Protein AF-A0A6H5GCI9-F1 (afdb_monomer_lite)

Radius of gyration: 21.72 Å; chains: 1; bounding box: 44×47×44 Å

Structure (mmCIF, N/CA/C/O backbone):
data_AF-A0A6H5GCI9-F1
#
_entry.id   AF-A0A6H5GCI9-F1
#
loop_
_atom_site.group_PDB
_atom_site.id
_atom_site.type_symbol
_atom_site.label_atom_id
_atom_site.label_alt_id
_atom_site.label_comp_id
_atom_site.label_asym_id
_atom_site.label_entity_id
_atom_site.label_seq_id
_atom_site.pdbx_PDB_ins_code
_atom_site.Cartn_x
_atom_site.Cartn_y
_atom_site.Cartn_z
_atom_site.occupancy
_atom_site.B_iso_or_equiv
_atom_site.auth_seq_id
_atom_site.auth_comp_id
_atom_site.auth_asym_id
_atom_site.auth_atom_id
_atom_site.pdbx_PDB_model_num
ATOM 1 N N . MET A 1 1 ? -7.129 -35.088 -24.189 1.00 34.78 1 MET A N 1
ATOM 2 C CA . MET A 1 1 ? -6.043 -35.439 -23.255 1.00 34.78 1 MET A CA 1
ATOM 3 C C . MET A 1 1 ? -4.781 -34.774 -23.770 1.00 34.78 1 MET A C 1
ATOM 5 O O . MET A 1 1 ? -4.245 -35.236 -24.766 1.00 34.78 1 MET A O 1
ATOM 9 N N . LEU A 1 2 ? -4.404 -33.628 -23.198 1.00 44.81 2 LEU A N 1
ATOM 10 C CA . LEU A 1 2 ? -3.132 -32.984 -23.523 1.00 44.81 2 LEU A CA 1
ATOM 11 C C . LEU A 1 2 ? -2.028 -33.779 -22.826 1.00 44.81 2 LEU A C 1
ATOM 13 O O . LEU A 1 2 ? -2.099 -33.999 -21.623 1.00 44.81 2 LEU A O 1
ATOM 17 N N . SER A 1 3 ? -1.071 -34.282 -23.600 1.00 43.81 3 SER A N 1
ATOM 18 C CA . SER A 1 3 ? 0.104 -34.963 -23.073 1.00 43.81 3 SER A CA 1
ATOM 19 C C . SER A 1 3 ? 1.038 -33.924 -22.460 1.00 43.81 3 SER A C 1
ATOM 21 O O . SER A 1 3 ? 1.637 -33.134 -23.195 1.00 43.81 3 SER A O 1
ATOM 23 N N . ASP A 1 4 ? 1.175 -33.940 -21.139 1.00 54.62 4 ASP A N 1
ATOM 24 C CA . ASP A 1 4 ? 2.240 -33.231 -20.437 1.00 54.62 4 ASP A CA 1
ATOM 25 C C . ASP A 1 4 ? 3.587 -33.783 -20.923 1.00 54.62 4 ASP A C 1
ATOM 27 O O . ASP A 1 4 ? 3.996 -34.889 -20.570 1.00 54.62 4 ASP A O 1
ATOM 31 N N . SER A 1 5 ? 4.239 -33.043 -21.825 1.00 51.72 5 SER A N 1
ATOM 32 C CA . SER A 1 5 ? 5.536 -33.405 -22.393 1.00 51.72 5 SER A CA 1
ATOM 33 C C . SER A 1 5 ? 6.649 -32.887 -21.475 1.00 51.72 5 SER A C 1
ATOM 35 O O . SER A 1 5 ? 6.918 -31.680 -21.468 1.00 51.72 5 SER A O 1
ATOM 37 N N . PRO A 1 6 ? 7.349 -33.760 -20.725 1.00 58.25 6 PRO A N 1
ATOM 38 C CA . PRO A 1 6 ? 8.446 -33.352 -19.841 1.00 58.25 6 PRO A CA 1
ATOM 39 C C . PRO A 1 6 ? 9.627 -32.732 -20.607 1.00 58.25 6 PRO A C 1
ATOM 41 O O . PRO A 1 6 ? 10.455 -32.031 -20.026 1.00 58.25 6 PRO A O 1
ATOM 44 N N . MET A 1 7 ? 9.690 -32.940 -21.925 1.00 55.88 7 MET A N 1
ATOM 45 C CA . MET A 1 7 ? 10.750 -32.400 -22.774 1.00 55.88 7 MET A CA 1
ATOM 46 C C . MET A 1 7 ? 10.637 -30.895 -23.024 1.00 55.88 7 MET A C 1
ATOM 48 O O . MET A 1 7 ? 11.659 -30.244 -23.233 1.00 55.88 7 MET A O 1
ATOM 52 N N . SER A 1 8 ? 9.434 -30.317 -22.944 1.00 55.44 8 SER A N 1
ATOM 53 C CA . SER A 1 8 ? 9.269 -28.875 -23.168 1.00 55.44 8 SER A CA 1
ATOM 54 C C . SER A 1 8 ? 9.814 -28.048 -21.998 1.00 55.44 8 SER A C 1
ATOM 56 O O . SER A 1 8 ? 10.405 -26.992 -22.208 1.00 55.44 8 SER A O 1
ATOM 58 N N . TYR A 1 9 ? 9.685 -28.556 -20.769 1.00 55.09 9 TYR A N 1
ATOM 59 C CA . TYR A 1 9 ? 10.242 -27.915 -19.574 1.00 55.09 9 TYR A CA 1
ATOM 60 C C . TYR A 1 9 ? 11.769 -28.045 -19.519 1.00 55.09 9 TYR A C 1
ATOM 62 O O . TYR A 1 9 ? 12.461 -27.085 -19.186 1.00 55.09 9 TYR A O 1
ATOM 70 N N . SER A 1 10 ? 12.306 -29.209 -19.909 1.00 56.16 10 SER A N 1
ATOM 71 C CA . SER A 1 10 ? 13.752 -29.470 -19.924 1.00 56.16 10 SER A CA 1
ATOM 72 C C . SER A 1 10 ? 14.518 -28.501 -20.827 1.00 56.16 10 SER A C 1
ATOM 74 O O . SER A 1 10 ? 15.626 -28.094 -20.482 1.00 56.16 10 SER A O 1
ATOM 76 N N . MET A 1 11 ? 13.952 -28.125 -21.978 1.00 57.81 11 MET A N 1
ATOM 77 C CA . MET A 1 11 ? 14.622 -27.239 -22.934 1.00 57.81 11 MET A CA 1
ATOM 78 C C . MET A 1 11 ? 14.691 -25.793 -22.423 1.00 57.81 11 MET A C 1
ATOM 80 O O . MET A 1 11 ? 15.741 -25.166 -22.534 1.00 57.81 11 MET A O 1
ATOM 84 N N . LEU A 1 12 ? 13.626 -25.311 -21.769 1.00 57.72 12 LEU A N 1
ATOM 85 C CA . LEU A 1 12 ? 13.608 -24.003 -21.104 1.00 57.72 12 LEU A CA 1
ATOM 86 C C . LEU A 1 12 ? 14.612 -23.950 -19.945 1.00 57.72 12 LEU A C 1
ATOM 88 O O . LEU A 1 12 ? 15.409 -23.022 -19.860 1.00 57.72 12 LEU A O 1
ATOM 92 N N . VAL A 1 13 ? 14.653 -24.979 -19.094 1.00 60.66 13 VAL A N 1
ATOM 93 C CA . VAL A 1 13 ? 15.613 -25.051 -17.976 1.00 60.66 13 VAL A CA 1
ATOM 94 C C . VAL A 1 13 ? 17.061 -25.112 -18.474 1.00 60.66 13 VAL A C 1
ATOM 96 O O . VAL A 1 13 ? 17.939 -24.516 -17.861 1.00 60.66 13 VAL A O 1
ATOM 99 N N . SER A 1 14 ? 17.309 -25.768 -19.611 1.00 61.00 14 SER A N 1
ATOM 100 C CA . SER A 1 14 ? 18.648 -25.877 -20.211 1.00 61.00 14 SER A CA 1
ATOM 101 C C . SER A 1 14 ? 19.133 -24.570 -20.850 1.00 61.00 14 SER A C 1
ATOM 103 O O . SER A 1 14 ? 20.339 -24.361 -20.959 1.00 61.00 14 SER A O 1
ATOM 105 N N . SER A 1 15 ? 18.218 -23.684 -21.267 1.00 60.84 15 SER A N 1
ATOM 106 C CA . SER A 1 15 ? 18.561 -22.343 -21.766 1.00 60.84 15 SER A CA 1
ATOM 107 C C . SER A 1 15 ? 18.911 -21.340 -20.660 1.00 60.84 15 SER A C 1
ATOM 109 O O . SER A 1 15 ? 19.551 -20.327 -20.941 1.00 60.84 15 SER A O 1
ATOM 111 N N . PHE A 1 16 ? 18.552 -21.622 -19.403 1.00 60.41 16 PHE A N 1
ATOM 112 C CA . PHE A 1 16 ? 18.948 -20.807 -18.257 1.00 60.41 16 PHE A CA 1
ATOM 113 C C . PHE A 1 16 ? 20.200 -21.399 -17.602 1.00 60.41 16 PHE A C 1
ATOM 115 O O . PHE A 1 16 ? 20.139 -22.382 -16.872 1.00 60.41 16 PHE A O 1
ATOM 122 N N . SER A 1 17 ? 21.358 -20.770 -17.826 1.00 67.88 17 SER A N 1
ATOM 123 C CA . SER A 1 17 ? 22.654 -21.229 -17.292 1.00 67.88 17 SER A CA 1
ATOM 124 C C . SER A 1 17 ? 22.747 -21.253 -15.758 1.00 67.88 17 SER A C 1
ATOM 126 O O . SER A 1 17 ? 23.709 -21.792 -15.214 1.00 67.88 17 SER A O 1
ATOM 128 N N . SER A 1 18 ? 21.783 -20.668 -15.038 1.00 71.38 18 SER A N 1
ATOM 129 C CA . SER A 1 18 ? 21.676 -20.806 -13.586 1.00 71.38 18 SER A CA 1
ATOM 130 C C . SER A 1 18 ? 20.219 -20.805 -13.127 1.00 71.38 18 SER A C 1
ATOM 132 O O . SER A 1 18 ? 19.383 -20.078 -13.658 1.00 71.38 18 SER A O 1
ATOM 134 N N . ILE A 1 19 ? 19.920 -21.578 -12.079 1.00 75.62 19 ILE A N 1
ATOM 135 C CA . ILE A 1 19 ? 18.596 -21.583 -11.439 1.00 75.62 19 ILE A CA 1
ATOM 136 C C . ILE A 1 19 ? 18.211 -20.201 -10.897 1.00 75.62 19 ILE A C 1
ATOM 138 O O . ILE A 1 19 ? 17.036 -19.871 -10.834 1.00 75.62 19 ILE A O 1
ATOM 142 N N . SER A 1 20 ? 19.193 -19.363 -10.555 1.00 72.38 20 SER A N 1
ATOM 143 C CA . SER A 1 20 ? 18.969 -17.980 -10.129 1.00 72.38 20 SER A CA 1
ATOM 144 C C . SER A 1 20 ? 18.294 -17.146 -11.218 1.00 72.38 20 SER A C 1
ATOM 146 O O . SER A 1 20 ? 17.444 -16.324 -10.899 1.00 72.38 20 SER A O 1
ATOM 148 N N . LYS A 1 21 ? 18.597 -17.412 -12.497 1.00 68.50 21 LYS A N 1
ATOM 149 C CA . LYS A 1 21 ? 17.971 -16.727 -13.635 1.00 68.50 21 LYS A CA 1
ATOM 150 C C . LYS A 1 21 ? 16.488 -17.059 -13.800 1.00 68.50 21 LYS A C 1
ATOM 152 O O . LYS A 1 21 ? 15.757 -16.232 -14.322 1.00 68.50 21 LYS A O 1
ATOM 157 N N . LEU A 1 22 ? 16.025 -18.208 -13.300 1.00 69.44 22 LEU A N 1
ATOM 158 C CA . LEU A 1 22 ? 14.595 -18.548 -13.283 1.00 69.44 22 LEU A CA 1
ATOM 159 C C . LEU A 1 22 ? 13.789 -17.697 -12.294 1.00 69.44 22 LEU A C 1
ATOM 161 O O . LEU A 1 22 ? 12.573 -17.629 -12.413 1.00 69.44 22 LEU A O 1
ATOM 165 N N . TRP A 1 23 ? 14.445 -17.066 -11.319 1.00 73.75 23 TRP A N 1
ATOM 166 C CA . TRP A 1 23 ? 13.793 -16.193 -10.339 1.00 73.75 23 TRP A CA 1
ATOM 167 C C . TRP A 1 23 ? 13.848 -14.715 -10.735 1.00 73.75 23 TRP A C 1
ATOM 169 O O . TRP A 1 23 ? 13.246 -13.876 -10.068 1.00 73.75 23 TRP A O 1
ATOM 179 N N . GLU A 1 24 ? 14.561 -14.384 -11.813 1.00 72.75 24 GLU A N 1
ATOM 180 C CA . GLU A 1 24 ? 14.583 -13.038 -12.372 1.00 72.75 24 GLU A CA 1
ATOM 181 C C . GLU A 1 24 ? 13.334 -12.854 -13.244 1.00 72.75 24 GLU A C 1
ATOM 183 O O . GLU A 1 24 ? 13.238 -13.402 -14.339 1.00 72.75 24 GLU A O 1
ATOM 188 N N . LEU A 1 25 ? 12.359 -12.089 -12.746 1.00 67.94 25 LEU A N 1
ATOM 189 C CA . LEU A 1 25 ? 11.089 -11.835 -13.440 1.00 67.94 25 LEU A CA 1
ATOM 190 C C . LEU A 1 25 ? 11.302 -11.224 -14.838 1.00 67.94 25 LEU A C 1
ATOM 192 O O . LEU A 1 25 ? 10.623 -11.626 -15.784 1.00 67.94 25 LEU A O 1
ATOM 196 N N . ASP A 1 26 ? 12.321 -10.371 -14.989 1.00 62.81 26 ASP A N 1
ATOM 197 C CA . ASP A 1 26 ? 12.737 -9.787 -16.272 1.00 62.81 26 ASP A CA 1
ATOM 198 C C . ASP A 1 26 ? 13.173 -10.856 -17.291 1.00 62.81 26 ASP A C 1
ATOM 200 O O . ASP A 1 26 ? 12.874 -10.762 -18.479 1.00 62.81 26 ASP A O 1
ATOM 204 N N . VAL A 1 27 ? 13.845 -11.917 -16.831 1.00 67.19 27 VAL A N 1
ATOM 205 C CA . VAL A 1 27 ? 14.310 -13.031 -17.676 1.00 67.19 27 VAL A CA 1
ATOM 206 C C . VAL A 1 27 ? 13.143 -13.910 -18.135 1.00 67.19 27 VAL A C 1
ATOM 208 O O . VAL A 1 27 ? 13.202 -14.521 -19.203 1.00 67.19 27 VAL A O 1
ATOM 211 N N . LEU A 1 28 ? 12.058 -13.941 -17.360 1.00 68.81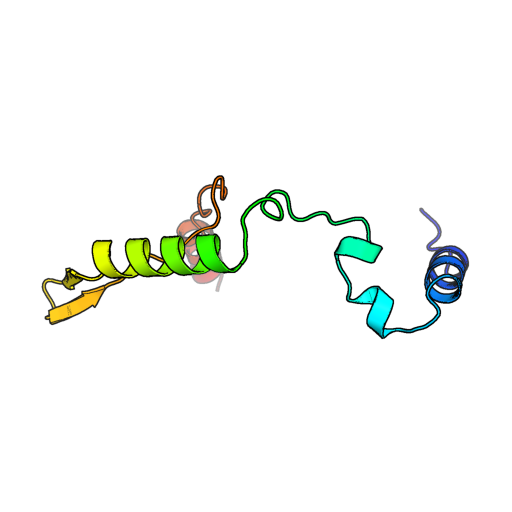 28 LEU A N 1
ATOM 212 C CA . LEU A 1 28 ? 10.816 -14.627 -17.712 1.00 68.81 28 LEU A CA 1
ATOM 213 C C . LEU A 1 28 ? 9.902 -13.788 -18.624 1.00 68.81 28 LEU A C 1
ATOM 215 O O . LEU A 1 28 ? 8.810 -14.244 -18.962 1.00 68.81 28 LEU A O 1
ATOM 219 N N . GLY A 1 29 ? 10.320 -12.577 -19.015 1.00 64.50 29 GLY A N 1
ATOM 220 C CA . GLY A 1 29 ? 9.497 -11.645 -19.791 1.00 64.50 29 GLY A CA 1
ATOM 221 C C . GLY A 1 29 ? 8.329 -11.054 -18.995 1.00 64.50 29 GLY A C 1
ATOM 222 O O . GLY A 1 29 ? 7.377 -10.547 -19.585 1.00 64.50 29 GLY A O 1
ATOM 223 N N . ILE A 1 30 ? 8.373 -11.137 -17.661 1.00 70.44 30 ILE A N 1
ATOM 224 C CA . ILE A 1 30 ? 7.410 -10.494 -16.767 1.00 70.44 30 ILE A CA 1
ATOM 225 C C . ILE A 1 30 ? 7.961 -9.103 -16.466 1.00 70.44 30 ILE A C 1
ATOM 227 O O . ILE A 1 30 ? 8.611 -8.875 -15.448 1.00 70.44 30 ILE A O 1
ATOM 231 N N . GLU A 1 31 ? 7.726 -8.179 -17.393 1.00 65.56 31 GLU A N 1
ATOM 232 C CA . GLU A 1 31 ? 8.093 -6.779 -17.209 1.00 65.56 31 GLU A CA 1
ATOM 233 C C . GLU A 1 31 ? 7.183 -6.142 -16.155 1.00 65.56 31 GLU A C 1
ATOM 235 O O . GLU A 1 31 ? 5.954 -6.238 -16.222 1.00 65.56 31 GLU A O 1
ATOM 240 N N . ASN A 1 32 ? 7.780 -5.480 -15.163 1.00 63.19 32 ASN A N 1
ATOM 241 C CA . ASN A 1 32 ? 7.010 -4.686 -14.218 1.00 63.19 32 ASN A CA 1
ATOM 242 C C . ASN A 1 32 ? 6.542 -3.405 -14.934 1.00 63.19 32 ASN A C 1
ATOM 244 O O . ASN A 1 32 ? 7.385 -2.579 -15.291 1.00 63.19 32 ASN A O 1
ATOM 248 N N . PRO A 1 33 ? 5.226 -3.183 -15.120 1.00 62.91 33 PRO A N 1
ATOM 249 C CA . PRO A 1 33 ? 4.720 -1.997 -15.815 1.00 62.91 33 PRO A CA 1
ATOM 250 C C . PRO A 1 33 ? 5.104 -0.682 -15.118 1.00 62.91 33 PRO A C 1
ATOM 252 O O . PRO A 1 33 ? 5.046 0.375 -15.737 1.00 62.91 33 PRO A O 1
ATOM 255 N N . ASN A 1 34 ? 5.525 -0.747 -13.850 1.00 57.88 34 ASN A N 1
ATOM 256 C CA . ASN A 1 34 ? 5.952 0.397 -13.049 1.00 57.88 34 ASN A CA 1
ATOM 257 C C . ASN A 1 34 ? 7.483 0.545 -12.949 1.00 57.88 34 ASN A C 1
ATOM 259 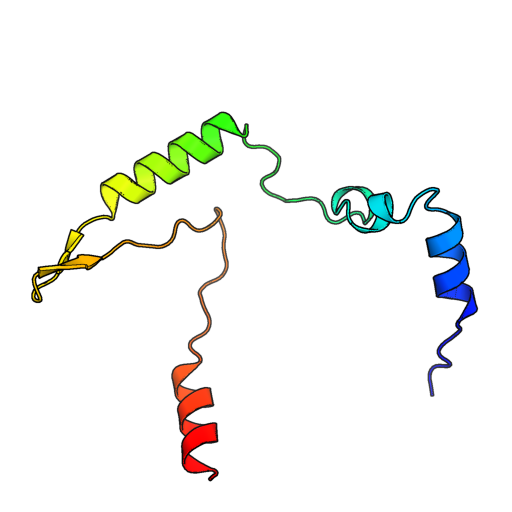O O . ASN A 1 34 ? 7.956 1.404 -12.210 1.00 57.88 34 ASN A O 1
ATOM 263 N N . ALA A 1 35 ? 8.268 -0.240 -13.702 1.00 62.84 35 ALA A N 1
ATOM 264 C CA . ALA A 1 35 ? 9.736 -0.153 -13.719 1.00 62.84 35 ALA A CA 1
ATOM 265 C C . ALA A 1 35 ? 10.283 1.194 -14.238 1.00 62.84 35 ALA A C 1
ATOM 267 O O . ALA A 1 35 ? 11.488 1.430 -14.201 1.00 62.84 35 ALA A O 1
ATOM 268 N N . THR A 1 36 ? 9.414 2.076 -14.741 1.00 61.69 36 THR A N 1
ATOM 269 C CA . THR A 1 36 ? 9.778 3.408 -15.235 1.00 61.69 36 THR A CA 1
ATOM 270 C C . THR A 1 36 ? 10.057 4.418 -14.123 1.00 61.69 36 THR A C 1
ATOM 272 O O . THR A 1 36 ? 10.694 5.431 -14.399 1.00 61.69 36 THR A O 1
ATOM 275 N N . LEU A 1 37 ? 9.569 4.185 -12.898 1.00 64.19 37 LEU A N 1
ATOM 276 C CA . LEU A 1 37 ? 9.856 5.055 -11.756 1.00 64.19 37 LEU A CA 1
ATOM 277 C C . LEU A 1 37 ? 11.224 4.708 -11.172 1.00 64.19 37 LEU A C 1
ATOM 279 O O . LEU A 1 37 ? 11.549 3.534 -10.979 1.00 64.19 37 LEU A O 1
ATOM 283 N N . SER A 1 38 ? 12.023 5.728 -10.864 1.00 75.56 38 SER A N 1
ATOM 284 C CA . SER A 1 38 ? 13.263 5.502 -10.130 1.00 75.56 38 SER A CA 1
ATOM 285 C C . SER A 1 38 ? 12.944 4.912 -8.754 1.00 75.56 38 SER A C 1
ATOM 287 O O . SER A 1 3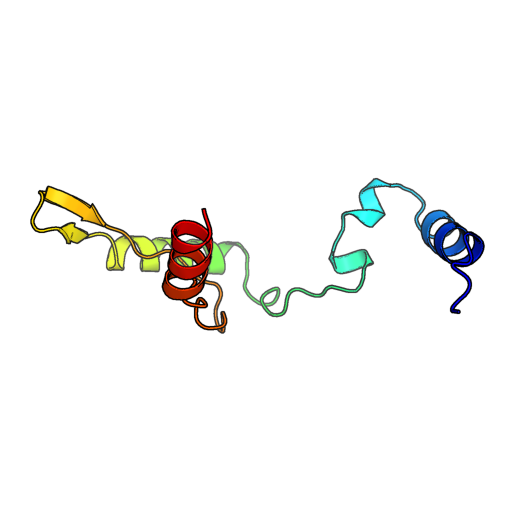8 ? 11.974 5.305 -8.100 1.00 75.56 38 SER A O 1
ATOM 289 N N . ARG A 1 39 ? 13.790 3.997 -8.266 1.00 76.31 39 ARG A N 1
ATOM 290 C CA . ARG A 1 39 ? 13.648 3.383 -6.934 1.00 76.31 39 ARG A CA 1
ATOM 291 C C . ARG A 1 39 ? 13.560 4.438 -5.827 1.00 76.31 39 ARG A C 1
ATOM 293 O O . ARG A 1 39 ? 12.968 4.201 -4.775 1.00 76.31 39 ARG A O 1
ATOM 300 N N . GLU A 1 40 ? 14.195 5.583 -6.035 1.00 78.75 40 GLU A N 1
ATOM 301 C CA . GLU A 1 40 ? 14.184 6.722 -5.123 1.00 78.75 40 GLU A CA 1
ATOM 302 C C . GLU A 1 40 ? 12.830 7.446 -5.125 1.00 78.75 40 GLU A C 1
ATOM 304 O O . GLU A 1 40 ? 12.300 7.732 -4.052 1.00 78.75 40 GLU A O 1
ATOM 309 N N . GLU A 1 41 ? 12.236 7.664 -6.298 1.00 81.56 41 GLU A N 1
ATOM 310 C CA . GLU A 1 41 ? 10.921 8.305 -6.448 1.00 81.56 41 GLU A CA 1
ATOM 311 C C . GLU A 1 41 ? 9.805 7.423 -5.875 1.00 81.56 41 GLU A C 1
ATOM 313 O O . GLU A 1 41 ? 8.902 7.912 -5.197 1.00 81.56 41 GLU A O 1
ATOM 318 N N . GLU A 1 42 ? 9.896 6.104 -6.077 1.00 78.62 42 GLU A N 1
ATOM 319 C CA . GLU A 1 42 ? 8.952 5.139 -5.508 1.00 78.62 42 GLU A CA 1
ATOM 320 C C . GLU A 1 42 ? 8.982 5.171 -3.973 1.00 78.62 42 GLU A C 1
ATOM 322 O O . GLU A 1 42 ? 7.939 5.219 -3.318 1.00 78.62 42 GLU A O 1
ATOM 327 N N . LYS A 1 43 ? 10.180 5.214 -3.377 1.00 81.81 43 LYS A N 1
ATOM 328 C CA . LYS A 1 43 ? 10.332 5.323 -1.919 1.00 81.81 43 LYS A CA 1
ATOM 329 C C . LYS A 1 43 ? 9.744 6.620 -1.383 1.00 81.81 43 LYS A C 1
ATOM 331 O O . LYS A 1 43 ? 9.089 6.588 -0.342 1.00 81.81 43 LYS A O 1
ATOM 336 N N . GLU A 1 44 ? 9.985 7.741 -2.056 1.00 86.44 44 GLU A N 1
ATOM 337 C CA . GLU A 1 44 ? 9.450 9.033 -1.634 1.00 86.44 44 GLU A CA 1
ATOM 338 C C . GLU A 1 44 ? 7.918 9.040 -1.705 1.00 86.44 44 GLU A C 1
ATOM 340 O O . GLU A 1 44 ? 7.265 9.402 -0.727 1.00 86.44 44 GLU A O 1
ATOM 345 N N . ALA A 1 45 ? 7.331 8.537 -2.793 1.00 84.00 45 ALA A N 1
ATOM 346 C CA . ALA A 1 45 ? 5.881 8.421 -2.935 1.00 84.00 45 ALA A CA 1
ATOM 347 C C . ALA A 1 45 ? 5.253 7.547 -1.833 1.00 84.00 45 ALA A C 1
ATOM 349 O O . ALA A 1 45 ? 4.245 7.929 -1.234 1.00 84.00 45 ALA A O 1
ATOM 350 N N . VAL A 1 46 ? 5.874 6.407 -1.511 1.00 85.12 46 VAL A N 1
ATOM 351 C CA . VAL A 1 46 ? 5.426 5.519 -0.425 1.00 85.12 46 VAL A CA 1
ATOM 352 C C . VAL A 1 46 ? 5.511 6.215 0.936 1.00 85.12 46 VAL A C 1
ATOM 354 O O . VAL A 1 46 ? 4.581 6.110 1.737 1.00 85.12 46 VAL A O 1
ATOM 357 N N . GLN A 1 47 ? 6.595 6.950 1.205 1.00 87.56 47 GLN A N 1
ATOM 358 C CA . GLN A 1 47 ? 6.750 7.704 2.453 1.00 87.56 47 GLN A CA 1
ATOM 359 C C . GLN A 1 47 ? 5.696 8.805 2.590 1.00 87.56 47 GLN A C 1
ATOM 361 O O . GLN A 1 47 ? 5.083 8.932 3.650 1.00 87.56 47 GLN A O 1
ATOM 366 N N . GLN A 1 48 ? 5.451 9.571 1.526 1.00 88.81 48 GLN A N 1
ATOM 367 C CA . GLN A 1 48 ? 4.429 10.619 1.522 1.00 88.81 48 GLN A CA 1
ATOM 368 C C . GLN A 1 48 ? 3.032 10.035 1.755 1.00 88.81 48 GLN A C 1
ATOM 370 O O . GL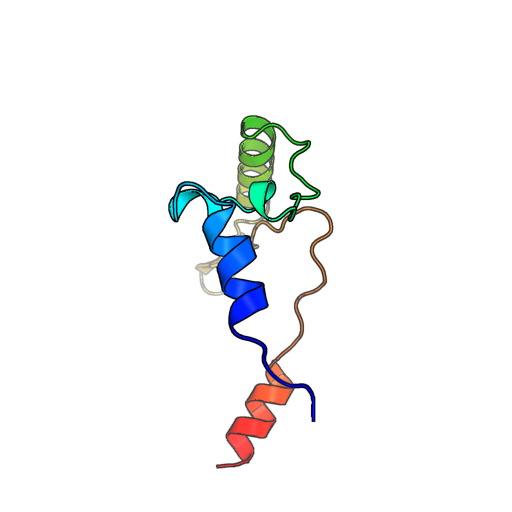N A 1 48 ? 2.293 10.528 2.607 1.00 88.81 48 GLN A O 1
ATOM 375 N N . HIS A 1 49 ? 2.690 8.938 1.071 1.00 88.31 49 HIS A N 1
ATOM 376 C CA . HIS A 1 49 ? 1.408 8.258 1.255 1.00 88.31 49 HIS A CA 1
ATOM 377 C C . HIS A 1 49 ? 1.219 7.748 2.690 1.00 88.31 49 HIS A C 1
ATOM 379 O O . HIS A 1 49 ? 0.149 7.915 3.280 1.00 88.31 49 HIS A O 1
ATOM 385 N N . PHE A 1 50 ? 2.266 7.170 3.282 1.00 88.12 50 PHE A N 1
ATOM 386 C CA . PHE A 1 50 ? 2.235 6.717 4.669 1.00 88.12 50 PHE A CA 1
ATOM 387 C C . PHE A 1 50 ? 1.938 7.872 5.633 1.00 88.12 50 PHE A C 1
ATOM 389 O O . PHE A 1 50 ? 1.020 7.773 6.444 1.00 88.12 50 PHE A O 1
ATOM 396 N N . LEU A 1 51 ? 2.663 8.988 5.514 1.00 89.31 51 LEU A N 1
ATOM 397 C CA . LEU A 1 51 ? 2.473 10.153 6.384 1.00 89.31 51 LEU A CA 1
ATOM 398 C C . LEU A 1 51 ? 1.082 10.776 6.245 1.00 89.31 51 LEU A C 1
ATOM 400 O O . LEU A 1 51 ? 0.520 11.236 7.235 1.00 89.31 51 LEU A O 1
ATOM 404 N N . GLN A 1 52 ? 0.520 10.778 5.037 1.00 88.62 52 GLN A N 1
ATOM 405 C CA . GLN A 1 52 ? -0.826 11.293 4.791 1.00 88.62 52 GLN A CA 1
ATOM 406 C C . GLN A 1 52 ? -1.921 10.414 5.385 1.00 88.62 52 GLN A C 1
ATOM 408 O O . GLN A 1 52 ? -2.995 10.922 5.707 1.00 88.62 52 GLN A O 1
ATOM 413 N N . THR A 1 53 ? -1.666 9.111 5.508 1.00 89.50 53 THR A N 1
ATOM 414 C CA . THR A 1 53 ? -2.725 8.153 5.824 1.00 89.50 53 THR A CA 1
ATOM 415 C C . THR A 1 53 ? -2.641 7.548 7.214 1.00 89.50 53 THR A C 1
ATOM 417 O O . THR A 1 53 ? -3.566 6.860 7.640 1.00 89.50 53 THR A O 1
ATOM 420 N N . VAL A 1 54 ? -1.562 7.822 7.944 1.00 91.25 54 VAL A N 1
ATOM 421 C CA . VAL A 1 54 ? -1.501 7.561 9.380 1.00 91.25 54 VAL A CA 1
ATOM 422 C C . VAL A 1 54 ? -2.548 8.414 10.088 1.00 91.25 54 VAL A C 1
ATOM 424 O O . VAL A 1 54 ? -2.450 9.639 10.140 1.00 91.25 54 VAL A O 1
ATOM 427 N N . CYS A 1 55 ? -3.530 7.755 10.688 1.00 91.56 55 CYS A N 1
ATOM 428 C CA . CYS A 1 55 ? -4.493 8.378 11.580 1.00 91.56 55 CYS A CA 1
ATOM 429 C C . CYS A 1 55 ? -4.664 7.551 12.857 1.00 91.56 55 CYS A C 1
ATOM 431 O O . CYS A 1 55 ? -4.287 6.382 12.933 1.00 91.56 55 CYS A O 1
ATOM 433 N N . ILE A 1 56 ? -5.195 8.188 13.899 1.00 91.94 56 ILE A N 1
ATOM 434 C CA . ILE A 1 56 ? -5.585 7.507 15.133 1.00 91.94 56 ILE A CA 1
ATOM 435 C C . ILE A 1 56 ? -7.102 7.354 15.095 1.00 91.94 56 ILE A C 1
ATOM 437 O O . ILE A 1 56 ? -7.821 8.343 14.939 1.00 91.94 56 ILE A O 1
ATOM 441 N N . ASN A 1 57 ? -7.580 6.121 15.215 1.00 90.88 57 ASN A N 1
ATOM 442 C CA . ASN A 1 57 ? -9.005 5.820 15.185 1.00 90.88 57 ASN A CA 1
ATOM 443 C C . ASN A 1 57 ? -9.696 6.134 16.527 1.00 90.88 57 ASN A C 1
ATOM 445 O O . ASN A 1 57 ? -9.061 6.518 17.512 1.00 90.88 57 ASN A O 1
ATOM 449 N N . SER A 1 58 ? -11.014 5.937 16.592 1.00 92.62 58 SER A N 1
ATOM 450 C CA . SER A 1 58 ? -11.814 6.173 17.807 1.00 92.62 58 SER A CA 1
ATOM 451 C C . SER A 1 58 ? -11.425 5.290 19.000 1.00 92.62 58 SER A C 1
ATOM 453 O O . SER A 1 58 ? -11.728 5.635 20.137 1.00 92.62 58 SER A O 1
ATOM 455 N N . GLU A 1 59 ? -10.751 4.165 18.754 1.00 94.81 59 GLU A N 1
ATOM 456 C CA . GLU A 1 59 ? -10.222 3.253 19.776 1.00 94.81 59 GLU A CA 1
ATOM 457 C C . GLU A 1 59 ? -8.780 3.600 20.187 1.00 94.81 59 GLU A C 1
ATOM 459 O O . GLU A 1 59 ? -8.129 2.826 20.889 1.00 94.81 59 GLU A O 1
ATOM 464 N N . ASN A 1 60 ? -8.262 4.752 19.749 1.00 91.56 60 ASN A N 1
ATOM 465 C CA . ASN A 1 60 ? -6.894 5.195 20.000 1.00 91.56 60 ASN A CA 1
ATOM 466 C C . ASN A 1 60 ? -5.824 4.240 19.421 1.00 91.56 60 ASN A C 1
ATOM 468 O O . ASN A 1 60 ? -4.746 4.061 19.997 1.00 91.56 60 ASN A O 1
ATOM 472 N N . ARG A 1 61 ? -6.117 3.611 18.275 1.00 94.31 61 ARG A N 1
ATOM 473 C CA . ARG A 1 61 ? -5.201 2.737 17.526 1.00 94.31 61 ARG A CA 1
ATOM 474 C C . ARG A 1 61 ? -4.730 3.430 16.255 1.00 94.31 61 ARG A C 1
ATOM 476 O O . ARG A 1 61 ? -5.491 4.159 15.627 1.00 94.31 61 ARG A O 1
ATOM 483 N N . TYR A 1 62 ? -3.484 3.167 15.870 1.00 90.75 62 TYR A N 1
ATOM 484 C CA . TYR A 1 62 ? -2.953 3.635 14.595 1.00 90.75 62 TYR A CA 1
ATOM 485 C C . TYR A 1 62 ? -3.580 2.849 13.445 1.00 90.75 62 TYR A C 1
ATOM 487 O O . TYR A 1 62 ? -3.458 1.624 13.383 1.00 90.75 62 TYR A O 1
ATOM 495 N N . GLU A 1 63 ? -4.215 3.572 12.536 1.00 89.75 63 GLU A N 1
ATOM 496 C CA . GLU A 1 63 ? -4.673 3.078 11.248 1.00 89.75 63 GLU A CA 1
ATOM 497 C C . GLU A 1 63 ? -3.814 3.703 10.153 1.00 89.75 63 GLU A C 1
ATOM 499 O O . GLU A 1 63 ? -3.465 4.881 10.204 1.00 89.75 63 GLU A O 1
ATOM 504 N N . ILE A 1 64 ? -3.434 2.877 9.182 1.00 90.00 64 ILE A N 1
ATOM 505 C CA . ILE A 1 64 ? -2.678 3.284 8.001 1.00 90.00 64 ILE A CA 1
ATOM 506 C C . ILE A 1 64 ? -3.333 2.646 6.783 1.00 90.00 64 ILE A C 1
ATOM 508 O O . ILE A 1 64 ? -3.802 1.507 6.861 1.00 90.00 64 ILE A O 1
ATOM 512 N N . GLN A 1 65 ? -3.343 3.343 5.649 1.00 85.62 65 GLN A N 1
ATOM 513 C CA . GLN A 1 65 ? -3.642 2.687 4.379 1.00 85.62 65 GLN A CA 1
ATOM 514 C C . GLN A 1 65 ? -2.382 2.037 3.827 1.00 85.62 65 GLN A C 1
ATOM 516 O O . GLN A 1 65 ? -1.262 2.522 4.001 1.00 85.62 65 GLN A O 1
ATOM 521 N N . LEU A 1 66 ? -2.590 0.896 3.178 1.00 83.50 66 LEU A N 1
ATOM 522 C CA . LEU A 1 66 ? -1.526 0.187 2.495 1.00 83.50 66 LEU A CA 1
ATOM 523 C C . LEU A 1 66 ? -1.127 0.970 1.235 1.00 83.50 66 LEU A C 1
ATOM 525 O O . LEU A 1 66 ? -2.011 1.307 0.444 1.00 83.50 66 LEU A O 1
ATOM 529 N N . PRO A 1 67 ? 0.176 1.227 1.020 1.00 78.19 67 PRO A N 1
ATOM 530 C CA . PRO A 1 67 ? 0.652 1.837 -0.210 1.00 78.19 67 PRO A CA 1
ATOM 531 C C . PRO A 1 67 ? 0.499 0.831 -1.354 1.00 78.19 67 PRO A C 1
ATOM 533 O O . PRO A 1 67 ? 1.217 -0.167 -1.424 1.00 78.19 67 PRO A O 1
ATOM 536 N N . TRP A 1 68 ? -0.461 1.079 -2.240 1.00 76.38 68 TRP A N 1
ATOM 537 C CA . TRP A 1 68 ? -0.651 0.287 -3.453 1.00 76.38 68 TRP A CA 1
ATOM 538 C C . TRP A 1 68 ? 0.192 0.839 -4.595 1.00 76.38 68 TRP A C 1
ATOM 540 O O . TRP A 1 68 ? 0.428 2.044 -4.692 1.00 76.38 68 TRP A O 1
ATOM 550 N N . LEU A 1 69 ? 0.591 -0.050 -5.502 1.00 72.31 69 LEU A N 1
ATOM 551 C CA . LEU A 1 69 ? 1.151 0.362 -6.782 1.00 72.31 69 LEU A CA 1
ATOM 552 C C . LEU A 1 69 ? 0.122 1.197 -7.567 1.00 72.31 69 LEU A C 1
ATOM 554 O O . LEU A 1 69 ? -1.085 0.927 -7.482 1.00 72.31 69 LEU A O 1
ATOM 558 N N . PRO A 1 70 ? 0.569 2.181 -8.367 1.00 71.75 70 PRO A N 1
ATOM 559 C CA . PRO A 1 70 ? -0.326 2.907 -9.257 1.00 71.75 70 PRO A CA 1
ATOM 560 C C . PRO A 1 70 ? -1.040 1.922 -10.194 1.00 71.75 70 PRO A C 1
ATOM 562 O O . PRO A 1 70 ? -0.439 0.970 -10.692 1.00 71.75 70 PRO A O 1
ATOM 565 N N . ASN A 1 71 ? -2.340 2.149 -10.410 1.00 71.94 71 ASN A N 1
ATOM 566 C CA . ASN A 1 71 ? -3.239 1.289 -11.194 1.00 71.94 71 ASN A CA 1
ATOM 567 C C . ASN A 1 71 ? -3.490 -0.121 -10.620 1.00 71.94 71 ASN A C 1
ATOM 569 O O . ASN A 1 71 ? -3.910 -1.016 -11.355 1.00 71.94 71 ASN A O 1
ATOM 573 N N . HIS A 1 72 ? -3.274 -0.336 -9.318 1.00 73.56 72 HIS A N 1
ATOM 574 C CA . HIS A 1 72 ? -3.651 -1.594 -8.673 1.00 73.56 72 HIS A CA 1
ATOM 575 C C . HIS A 1 72 ? -5.175 -1.850 -8.790 1.00 73.56 72 HIS A C 1
ATOM 577 O O . HIS A 1 72 ? -5.969 -0.943 -8.512 1.00 73.56 72 HIS A O 1
ATOM 583 N N . PRO A 1 73 ? -5.615 -3.065 -9.183 1.00 78.62 73 PRO A N 1
ATOM 584 C CA . PRO A 1 73 ? -7.036 -3.403 -9.273 1.00 78.62 73 PRO A CA 1
ATOM 585 C C . PRO A 1 73 ? -7.723 -3.325 -7.898 1.00 78.62 73 PRO A C 1
ATOM 587 O O . PRO A 1 73 ? -7.081 -3.537 -6.873 1.00 78.62 73 PRO A O 1
ATOM 590 N N . PRO A 1 74 ? -9.034 -3.047 -7.815 1.00 81.62 74 PRO A N 1
ATOM 591 C CA . PRO A 1 74 ? -9.720 -3.014 -6.527 1.00 81.62 74 PRO A CA 1
ATOM 592 C C . PRO A 1 74 ? -9.600 -4.363 -5.808 1.00 81.62 74 PRO A C 1
ATOM 594 O O . PRO A 1 74 ? -9.702 -5.423 -6.431 1.00 81.62 74 PRO A O 1
ATOM 597 N N . LEU A 1 75 ? -9.394 -4.322 -4.487 1.00 82.00 75 LEU A N 1
ATOM 598 C CA . LEU A 1 75 ? -9.333 -5.536 -3.680 1.00 82.00 75 LEU A CA 1
ATOM 599 C C . LEU A 1 75 ? -10.680 -6.274 -3.747 1.00 82.00 75 LEU A C 1
ATOM 601 O O . LEU A 1 75 ? -11.714 -5.680 -3.428 1.00 82.00 75 LEU A O 1
ATOM 605 N N . PRO A 1 76 ? -10.696 -7.561 -4.128 1.00 82.12 76 PRO A N 1
ATOM 606 C CA . PRO A 1 76 ? -11.919 -8.348 -4.101 1.00 82.12 76 PRO A CA 1
ATOM 607 C C . PRO A 1 76 ? -12.397 -8.540 -2.657 1.00 82.12 76 PRO A C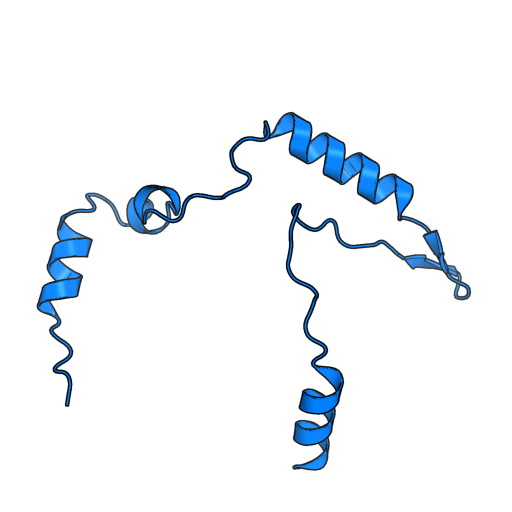 1
ATOM 609 O O . PRO A 1 76 ? -11.622 -8.886 -1.764 1.00 82.12 76 PRO A O 1
ATOM 612 N N . SER A 1 77 ? -13.696 -8.341 -2.429 1.00 85.88 77 SER A N 1
ATOM 613 C CA . SER A 1 77 ? -14.318 -8.658 -1.144 1.00 85.88 77 SER A CA 1
ATOM 614 C C . SER A 1 77 ? -14.492 -10.171 -1.018 1.00 85.88 77 SER A C 1
ATOM 616 O O . SER A 1 77 ? -15.274 -10.779 -1.748 1.00 85.88 77 SER A O 1
ATOM 618 N N . TYR A 1 78 ? -13.768 -10.787 -0.083 1.00 91.31 78 TYR A N 1
ATOM 619 C CA . TYR A 1 78 ? -13.883 -12.220 0.217 1.00 91.31 78 TYR A CA 1
ATOM 620 C C . TYR A 1 78 ? -14.821 -12.531 1.385 1.00 91.31 78 TYR A C 1
ATOM 622 O O . TYR A 1 78 ? -14.938 -13.695 1.765 1.00 91.31 78 TYR A O 1
ATOM 630 N N . LEU A 1 79 ? -15.489 -11.521 1.950 1.00 90.88 79 LEU A N 1
ATOM 631 C CA . LEU A 1 79 ? -16.330 -11.690 3.134 1.00 90.88 79 LEU A CA 1
ATOM 632 C C . LEU A 1 79 ? -17.452 -12.705 2.879 1.00 90.88 79 LEU A C 1
ATOM 634 O O . LEU A 1 79 ? -17.534 -13.702 3.589 1.00 90.88 79 LEU A O 1
ATOM 638 N N . GLU A 1 80 ? -18.215 -12.548 1.794 1.00 89.88 80 GLU A N 1
ATOM 639 C CA . GLU A 1 80 ? -19.288 -13.494 1.451 1.00 89.88 80 GLU A CA 1
ATOM 640 C C . GLU A 1 80 ? -18.776 -14.921 1.216 1.00 89.88 80 GLU A C 1
ATOM 642 O O . GLU A 1 80 ? -19.433 -15.900 1.565 1.00 89.88 80 GLU A O 1
ATOM 647 N N . LEU A 1 81 ? -17.602 -15.064 0.593 1.00 91.12 81 LEU A N 1
ATOM 648 C CA . LEU A 1 81 ? -17.011 -16.377 0.338 1.00 91.12 81 LEU A CA 1
ATOM 649 C C . LEU A 1 81 ? -16.597 -17.048 1.651 1.00 91.12 81 LEU A C 1
ATOM 651 O O . LEU A 1 81 ? -16.801 -18.252 1.818 1.00 91.12 81 LEU A O 1
ATOM 655 N N . ALA A 1 82 ? -16.010 -16.277 2.566 1.00 92.62 82 ALA A N 1
ATOM 656 C CA . ALA A 1 82 ? -15.627 -16.750 3.886 1.00 92.62 82 ALA A CA 1
ATOM 657 C C . ALA A 1 82 ? -16.860 -17.163 4.700 1.00 92.62 82 ALA A C 1
ATOM 659 O O . ALA A 1 82 ? -16.866 -18.255 5.261 1.00 92.62 82 ALA A O 1
ATOM 660 N N . GLU A 1 83 ? -17.925 -16.360 4.689 1.00 93.88 83 GLU A N 1
ATOM 661 C CA . GLU A 1 83 ? -19.191 -16.677 5.360 1.00 93.88 83 GLU A CA 1
ATOM 662 C C . GLU A 1 83 ? -19.831 -17.954 4.810 1.00 93.88 83 GLU A C 1
ATOM 664 O O . GLU A 1 83 ? -20.209 -18.835 5.581 1.00 93.88 83 GLU A O 1
ATOM 669 N N . ARG A 1 84 ? -19.885 -18.115 3.479 1.00 93.44 84 ARG A N 1
ATOM 670 C CA . ARG A 1 84 ? -20.392 -19.349 2.853 1.00 93.44 84 ARG A CA 1
ATOM 671 C C . ARG A 1 84 ? -19.581 -20.578 3.258 1.00 93.44 84 ARG A C 1
ATOM 673 O O . ARG A 1 84 ? -20.161 -21.634 3.485 1.00 93.44 84 ARG A O 1
ATOM 680 N N . ARG A 1 85 ? -18.250 -20.459 3.341 1.00 94.25 85 ARG A N 1
ATOM 681 C CA . ARG A 1 85 ? -17.373 -21.552 3.798 1.00 94.25 85 ARG A CA 1
ATOM 682 C C . ARG A 1 85 ? -17.583 -21.874 5.274 1.00 94.25 85 ARG A C 1
ATOM 684 O O . ARG A 1 85 ? -17.574 -23.044 5.632 1.00 94.25 85 ARG A O 1
ATOM 691 N N . LEU A 1 86 ? -17.786 -20.854 6.103 1.00 93.31 86 LEU A N 1
ATOM 692 C CA . LEU A 1 86 ? -18.026 -21.011 7.534 1.00 93.31 86 LEU A CA 1
ATOM 693 C C . LEU A 1 86 ? -19.366 -21.706 7.808 1.00 93.31 86 LEU A C 1
ATOM 695 O O . LEU A 1 86 ? -19.410 -22.648 8.588 1.00 93.31 86 LEU A O 1
ATOM 699 N N . ALA A 1 87 ? -20.437 -21.284 7.130 1.00 91.25 87 ALA A N 1
ATOM 700 C CA . ALA A 1 87 ? -21.775 -21.862 7.274 1.00 91.25 87 ALA A CA 1
ATOM 701 C C . ALA A 1 87 ? -21.901 -23.287 6.702 1.00 91.25 87 ALA A C 1
ATOM 703 O O . ALA A 1 87 ? -22.878 -23.977 6.977 1.00 91.25 87 ALA A O 1
ATOM 704 N N . GLY A 1 88 ? -20.940 -23.716 5.878 1.00 79.31 88 GLY A N 1
ATOM 705 C CA . GLY A 1 88 ? -20.881 -25.060 5.305 1.00 79.31 88 GLY A CA 1
ATOM 706 C C . GLY A 1 88 ? -20.210 -26.118 6.193 1.00 79.31 88 GLY A C 1
ATOM 707 O O . GLY A 1 88 ? -19.953 -27.208 5.683 1.00 79.31 88 GLY A O 1
ATOM 708 N N . THR A 1 89 ? -19.894 -25.803 7.458 1.00 53.09 89 THR A N 1
ATOM 709 C CA . THR A 1 89 ? -19.387 -26.752 8.476 1.00 53.09 89 THR A CA 1
ATOM 710 C C . THR A 1 89 ? -20.504 -27.127 9.440 1.00 53.09 89 THR A C 1
ATOM 712 O O . THR A 1 89 ? -20.615 -28.329 9.764 1.00 53.09 89 THR A O 1
#

Organism: NCBI:txid355587

pLDDT: mean 75.46, std 14.28, range [34.78, 94.81]

Sequence (89 aa):
MLSDSPMSYSMLVSSFSSISKLWELDVLGIENPNATLSREEEKEAVQQHFLQTVCINSENRYEIQLPWLPNHPPLPSYLELAERRLAGT

Foldseek 3Di:
DDDPDPVVVVVVVVVDPDPVLVVPCVSVVNDDPPPPDDPVRVVVVQVVQQVVAFDQDPVRDTDGDDDDDPPDDDDDDCPVVVVVVVVVD

Secondary structure (DSSP, 8-state):
-----HHHHHHHHHHSSSGGGGG-TTTTT---TTTTS-HHHHHHHHHHHHHHH-EE-TTS-EE----PPTTPPPPP--HHHHHHHHHT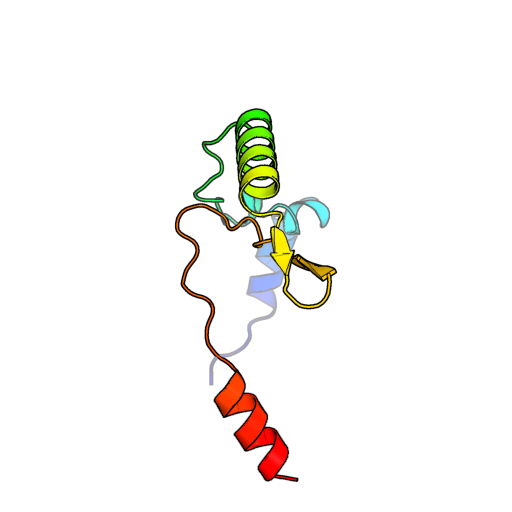-